Protein AF-A0A6F8PSM2-F1 (afdb_monomer_lite)

Structure (mmCIF, N/CA/C/O backbone):
data_AF-A0A6F8PSM2-F1
#
_entry.id   AF-A0A6F8PSM2-F1
#
loop_
_atom_site.group_PDB
_atom_site.id
_atom_site.type_symbol
_atom_site.label_atom_id
_atom_site.label_alt_id
_atom_site.label_comp_id
_atom_site.label_asym_id
_atom_site.label_entity_id
_atom_site.label_seq_id
_atom_site.pdbx_PDB_ins_code
_atom_site.Cartn_x
_atom_site.Cartn_y
_atom_site.Cartn_z
_atom_site.occupancy
_atom_site.B_iso_or_equiv
_atom_site.auth_seq_id
_atom_site.auth_comp_id
_atom_site.auth_asym_id
_atom_site.auth_atom_id
_atom_site.pdbx_PDB_model_num
ATOM 1 N N . MET A 1 1 ? 36.350 37.936 -3.889 1.00 37.31 1 MET A N 1
ATOM 2 C CA . MET A 1 1 ? 36.269 36.845 -4.880 1.00 37.31 1 MET A CA 1
ATOM 3 C C . MET A 1 1 ? 35.478 35.729 -4.229 1.00 37.31 1 MET A C 1
ATOM 5 O O . MET A 1 1 ? 35.917 35.193 -3.224 1.00 37.31 1 MET A O 1
ATOM 9 N N . SER A 1 2 ? 34.246 35.540 -4.687 1.00 33.97 2 SER A N 1
ATOM 10 C CA . SER A 1 2 ? 33.260 34.594 -4.163 1.00 33.97 2 SER A CA 1
ATOM 11 C C . SER A 1 2 ? 33.425 33.245 -4.853 1.00 33.97 2 SER A C 1
ATOM 13 O O . SER A 1 2 ? 33.160 33.147 -6.051 1.00 33.97 2 SER A O 1
ATOM 15 N N . GLU A 1 3 ? 33.845 32.220 -4.117 1.00 34.81 3 GLU A N 1
ATOM 16 C CA . GLU A 1 3 ? 33.857 30.852 -4.629 1.00 34.81 3 GLU A CA 1
ATOM 17 C C . GLU A 1 3 ? 32.481 30.211 -4.447 1.00 34.81 3 GLU A C 1
ATOM 19 O O . GLU A 1 3 ? 31.945 30.072 -3.349 1.00 34.81 3 GLU A O 1
ATOM 24 N N . SER A 1 4 ? 31.902 29.887 -5.595 1.00 37.59 4 SER A N 1
ATOM 25 C CA . SER A 1 4 ? 30.688 29.116 -5.793 1.00 37.59 4 SER A CA 1
ATOM 26 C C . SER A 1 4 ? 31.049 27.635 -5.773 1.00 37.59 4 SER A C 1
ATOM 28 O O . SER A 1 4 ? 32.008 27.240 -6.420 1.00 37.59 4 SER A O 1
ATOM 30 N N . ASN A 1 5 ? 30.274 26.819 -5.059 1.00 29.55 5 ASN A N 1
ATOM 31 C CA . ASN A 1 5 ? 30.265 25.364 -5.224 1.00 29.55 5 ASN A CA 1
ATOM 32 C C . ASN A 1 5 ? 28.838 24.837 -4.974 1.00 29.55 5 ASN A C 1
ATOM 34 O O . ASN A 1 5 ? 28.506 24.298 -3.923 1.00 29.55 5 ASN A O 1
ATOM 38 N N . LEU A 1 6 ? 27.976 25.066 -5.967 1.00 33.81 6 LEU A N 1
ATOM 39 C CA . LEU A 1 6 ? 26.963 24.106 -6.425 1.00 33.81 6 LEU A CA 1
ATOM 40 C C . LEU A 1 6 ? 27.756 23.172 -7.357 1.00 33.81 6 LEU A C 1
ATOM 42 O O . LEU A 1 6 ? 28.483 23.681 -8.197 1.00 33.81 6 LEU A O 1
ATOM 46 N N . VAL A 1 7 ? 27.786 21.850 -7.256 1.00 39.16 7 VAL A N 1
ATOM 47 C CA . VAL A 1 7 ? 26.708 20.861 -7.307 1.00 39.16 7 VAL A CA 1
ATOM 48 C C . VAL A 1 7 ? 27.380 19.515 -7.024 1.00 39.16 7 VAL A C 1
ATOM 50 O O . VAL A 1 7 ? 28.385 19.223 -7.652 1.00 39.16 7 VAL A O 1
ATOM 53 N N . ASP A 1 8 ? 26.836 18.693 -6.128 1.00 33.22 8 ASP A N 1
ATOM 54 C CA . ASP A 1 8 ? 26.916 17.225 -6.246 1.00 33.22 8 ASP A CA 1
ATOM 55 C C . ASP A 1 8 ? 26.038 16.576 -5.170 1.00 33.22 8 ASP A C 1
ATOM 57 O O 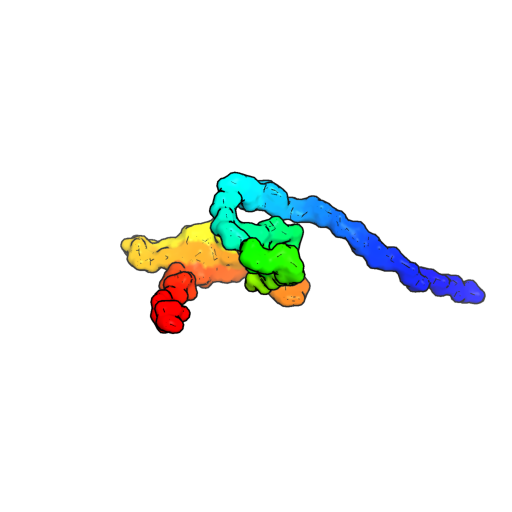. ASP A 1 8 ? 26.476 15.970 -4.189 1.00 33.22 8 ASP A O 1
ATOM 61 N N . GLY A 1 9 ? 24.727 16.734 -5.348 1.00 33.25 9 GLY A N 1
ATOM 62 C CA . GLY A 1 9 ? 23.718 16.023 -4.573 1.00 33.25 9 GLY A CA 1
ATOM 63 C C . GLY A 1 9 ? 23.625 14.564 -5.011 1.00 33.25 9 GLY A C 1
ATOM 64 O O . GLY A 1 9 ? 22.600 14.149 -5.544 1.00 33.25 9 GLY A O 1
ATOM 65 N N . LYS A 1 10 ? 24.671 13.761 -4.777 1.00 30.47 10 LYS A N 1
ATOM 66 C CA . LYS A 1 10 ? 24.525 12.299 -4.754 1.00 30.47 10 LYS A CA 1
ATOM 67 C C . LYS A 1 10 ? 23.681 11.953 -3.534 1.00 30.47 10 LYS A C 1
ATOM 69 O O . LYS A 1 10 ? 24.207 11.755 -2.438 1.00 30.47 10 LYS A O 1
ATOM 74 N N . ALA A 1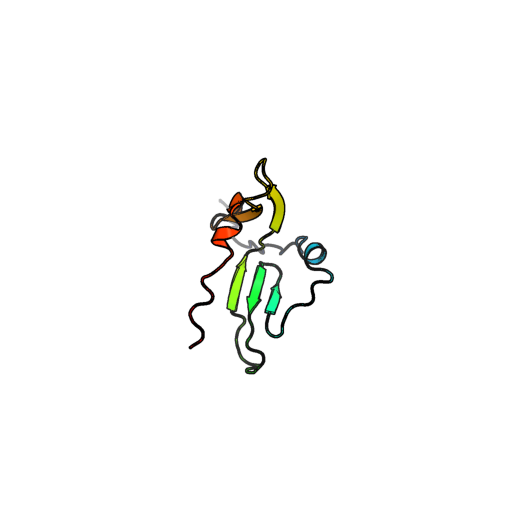 11 ? 22.362 11.926 -3.720 1.00 34.19 11 ALA A N 1
ATOM 75 C CA . ALA A 1 11 ? 21.433 11.376 -2.750 1.00 34.19 11 ALA A CA 1
ATOM 76 C C . ALA A 1 11 ? 21.845 9.923 -2.501 1.00 34.19 11 ALA A C 1
ATOM 78 O O . ALA A 1 11 ? 21.611 9.029 -3.312 1.00 34.19 11 ALA A O 1
ATOM 79 N N . LYS A 1 12 ? 22.552 9.708 -1.391 1.00 27.73 12 LYS A N 1
ATOM 80 C CA . LYS A 1 12 ? 22.864 8.382 -0.881 1.00 27.73 12 LYS A CA 1
ATOM 81 C C . LYS A 1 12 ? 21.522 7.727 -0.583 1.00 27.73 12 LYS A C 1
ATOM 83 O O . LYS A 1 12 ? 20.859 8.110 0.380 1.00 27.73 12 LYS A O 1
ATOM 88 N N . PHE A 1 13 ? 21.108 6.795 -1.438 1.00 37.31 13 PHE A N 1
ATOM 89 C CA . PHE A 1 13 ? 19.936 5.961 -1.217 1.00 37.31 13 PHE A CA 1
ATOM 90 C C . PHE A 1 13 ? 20.183 5.157 0.057 1.00 37.31 13 PHE A C 1
ATOM 92 O O . PHE A 1 13 ? 20.880 4.143 0.056 1.00 37.31 13 PHE A O 1
ATOM 99 N N . GLN A 1 14 ? 19.684 5.667 1.181 1.00 38.53 14 GLN A N 1
ATOM 100 C CA . GLN A 1 14 ? 19.630 4.895 2.407 1.00 38.53 14 GLN A CA 1
ATOM 101 C C . GLN A 1 14 ? 18.690 3.725 2.132 1.00 38.53 14 GLN A C 1
ATOM 103 O O . GLN A 1 14 ? 17.552 3.927 1.712 1.00 38.53 14 GLN A O 1
ATOM 108 N N . LYS A 1 15 ? 19.205 2.509 2.323 1.00 34.94 15 LYS A N 1
ATOM 109 C CA . LYS A 1 15 ? 18.483 1.240 2.238 1.00 34.94 15 LYS A CA 1
ATOM 110 C C . LYS A 1 15 ? 17.365 1.256 3.290 1.00 34.94 15 LYS A C 1
ATOM 112 O O . LYS A 1 15 ? 17.565 0.871 4.438 1.00 34.94 15 LYS A O 1
ATOM 117 N N . ALA A 1 16 ? 16.233 1.854 2.936 1.00 39.47 16 ALA A N 1
ATOM 118 C CA . ALA A 1 16 ? 15.171 2.190 3.867 1.00 39.47 16 ALA A CA 1
ATOM 119 C C . ALA A 1 16 ? 14.276 0.972 4.072 1.00 39.47 16 ALA A C 1
ATOM 121 O O . ALA A 1 16 ? 13.567 0.618 3.141 1.00 39.47 16 ALA A O 1
ATOM 122 N N . GLN A 1 17 ? 14.349 0.370 5.268 1.00 45.62 17 GLN A N 1
ATOM 123 C CA . GLN A 1 17 ? 13.274 -0.217 6.103 1.00 45.62 17 GLN A CA 1
ATOM 124 C C . GLN A 1 17 ? 12.158 -1.109 5.502 1.00 45.62 17 GLN A C 1
ATOM 126 O O . GLN A 1 17 ? 11.398 -1.690 6.272 1.00 45.62 17 GLN A O 1
ATOM 131 N N . SER A 1 18 ? 12.050 -1.257 4.186 1.00 49.09 18 SER A N 1
ATOM 132 C CA . SER A 1 18 ? 11.007 -1.977 3.448 1.00 49.09 18 SER A CA 1
ATOM 133 C C . SER A 1 18 ? 11.235 -3.489 3.452 1.00 49.09 18 SER A C 1
ATOM 135 O O . SER A 1 18 ? 10.266 -4.242 3.528 1.00 49.09 18 SER A O 1
ATOM 137 N N . ASP A 1 19 ? 12.499 -3.931 3.499 1.00 50.09 19 ASP A N 1
ATOM 138 C CA . ASP A 1 19 ? 12.895 -5.352 3.504 1.00 50.09 19 ASP A CA 1
ATOM 139 C C . ASP A 1 19 ? 12.236 -6.178 4.628 1.00 50.09 19 ASP A C 1
ATOM 141 O O . ASP A 1 19 ? 12.078 -7.391 4.501 1.00 50.09 19 ASP A O 1
ATOM 145 N N . THR A 1 20 ? 11.841 -5.555 5.744 1.00 52.41 20 THR A N 1
ATOM 146 C CA . THR A 1 20 ? 11.281 -6.286 6.891 1.00 52.41 20 THR A CA 1
ATOM 147 C C . THR A 1 20 ? 9.772 -6.518 6.778 1.00 52.41 20 THR A C 1
ATOM 149 O O . THR A 1 20 ? 9.279 -7.496 7.332 1.00 52.41 20 THR A O 1
ATOM 152 N N . PHE A 1 21 ? 9.028 -5.655 6.075 1.00 57.53 21 PHE A N 1
ATOM 153 C CA . PHE A 1 21 ? 7.556 -5.702 6.061 1.00 57.53 21 PHE A CA 1
ATOM 154 C C . PHE A 1 21 ? 6.985 -6.716 5.067 1.00 57.53 21 PHE A C 1
ATOM 156 O O . PHE A 1 21 ? 5.937 -7.296 5.330 1.00 57.53 21 PHE A O 1
ATOM 163 N N . TYR A 1 22 ? 7.692 -6.970 3.967 1.00 64.75 22 TYR A N 1
ATOM 164 C CA . TYR A 1 22 ? 7.275 -7.921 2.930 1.00 64.75 22 TYR A CA 1
ATOM 165 C C . TYR A 1 22 ? 7.923 -9.304 3.089 1.00 64.75 22 TYR A C 1
ATOM 167 O O . TYR A 1 22 ? 7.747 -10.196 2.257 1.00 64.75 22 TYR A O 1
ATOM 175 N N . LYS A 1 23 ? 8.686 -9.506 4.170 1.00 59.88 23 LYS A N 1
ATOM 176 C CA . LYS A 1 23 ? 9.397 -10.754 4.435 1.00 59.88 23 LYS A CA 1
ATOM 177 C C . LYS A 1 23 ? 8.398 -11.887 4.687 1.00 59.88 23 LYS A C 1
ATOM 179 O O . LYS A 1 23 ? 7.679 -11.872 5.680 1.00 59.88 23 LYS A O 1
ATOM 184 N N . GLY A 1 24 ? 8.397 -12.886 3.805 1.00 65.00 24 GLY A N 1
ATOM 185 C CA . GLY A 1 24 ? 7.506 -14.050 3.889 1.00 65.00 24 GLY A CA 1
ATOM 186 C C . GLY A 1 24 ? 6.194 -13.916 3.111 1.00 65.00 24 GLY A C 1
ATOM 187 O O . GLY A 1 24 ? 5.350 -14.802 3.213 1.00 65.00 24 GLY A O 1
ATOM 188 N N . VAL A 1 25 ? 6.015 -12.847 2.327 1.00 71.38 25 VAL A N 1
ATOM 189 C CA . 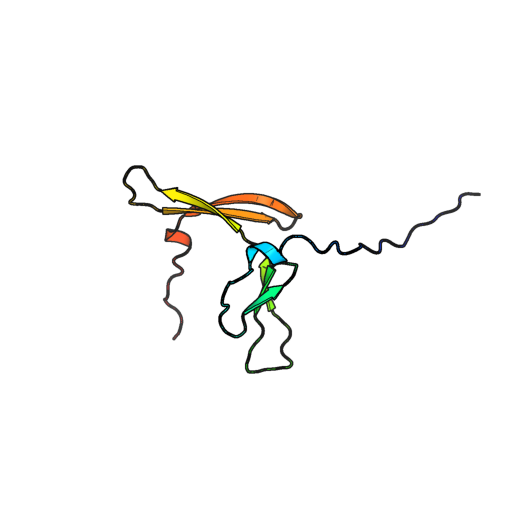VAL A 1 25 ? 4.890 -12.742 1.390 1.00 71.38 25 VAL A CA 1
ATOM 190 C C . VAL A 1 25 ? 5.188 -13.600 0.159 1.00 71.38 25 VAL A C 1
ATOM 192 O O . VAL A 1 25 ? 6.169 -13.360 -0.543 1.00 71.38 25 VAL A O 1
ATOM 195 N N . ASN A 1 26 ? 4.333 -14.588 -0.114 1.00 79.69 26 ASN A N 1
ATOM 196 C CA . ASN A 1 26 ? 4.325 -15.277 -1.403 1.00 79.69 26 ASN A CA 1
ATOM 197 C C . ASN A 1 26 ? 3.587 -14.393 -2.408 1.00 79.69 26 ASN A C 1
ATOM 199 O O . ASN A 1 26 ? 2.364 -14.263 -2.343 1.00 79.69 26 ASN A O 1
ATOM 203 N N . LEU A 1 27 ? 4.339 -13.755 -3.300 1.00 82.88 27 LEU A N 1
ATOM 204 C CA . LEU A 1 27 ? 3.776 -12.961 -4.385 1.00 82.88 27 LEU A CA 1
ATOM 205 C C . LEU A 1 27 ? 3.365 -13.882 -5.533 1.00 82.88 27 LEU A C 1
ATOM 207 O O . LEU A 1 27 ? 4.033 -14.875 -5.820 1.00 82.88 27 LEU A O 1
ATOM 211 N N . VAL A 1 28 ? 2.252 -13.540 -6.180 1.00 88.12 28 VAL A N 1
ATOM 212 C CA . VAL A 1 28 ? 1.856 -14.169 -7.443 1.00 88.12 28 VAL A CA 1
ATOM 213 C C . VAL A 1 28 ? 2.890 -13.810 -8.511 1.00 88.12 28 VAL A C 1
ATOM 215 O O . VAL A 1 28 ? 3.522 -12.755 -8.444 1.00 88.12 28 VAL A O 1
ATOM 218 N N . GLU A 1 29 ? 3.063 -14.692 -9.491 1.00 89.44 29 GLU A N 1
ATOM 219 C CA . GLU A 1 29 ? 4.008 -14.500 -10.585 1.00 89.44 29 GLU A CA 1
ATOM 220 C C . GLU A 1 29 ? 3.840 -13.131 -11.268 1.00 89.44 29 GLU A C 1
ATOM 222 O O . GLU A 1 29 ? 2.728 -12.648 -11.494 1.00 89.44 29 GLU A O 1
ATOM 227 N N . GLY A 1 30 ? 4.972 -12.491 -11.561 1.00 90.06 30 GLY A N 1
ATOM 228 C CA . GLY A 1 30 ? 5.036 -11.161 -12.161 1.00 90.06 30 GLY A CA 1
ATOM 229 C C . GLY A 1 30 ? 4.923 -10.000 -11.175 1.00 90.06 30 GLY A C 1
ATOM 230 O O . GLY A 1 30 ? 5.284 -8.886 -11.533 1.00 90.06 30 GLY A O 1
ATOM 231 N N . PHE A 1 31 ? 4.491 -10.212 -9.929 1.00 90.62 31 PHE A N 1
ATOM 232 C CA . PHE A 1 31 ? 4.506 -9.157 -8.913 1.00 90.62 31 PHE A CA 1
ATOM 233 C C . PHE A 1 31 ? 5.816 -9.146 -8.128 1.00 90.62 31 PHE A C 1
ATOM 235 O O . PHE A 1 31 ? 6.237 -10.155 -7.566 1.00 90.62 31 PHE A O 1
ATOM 242 N N . GLU A 1 32 ? 6.428 -7.970 -8.028 1.00 89.12 32 GLU A N 1
ATOM 243 C CA . GLU A 1 32 ? 7.705 -7.764 -7.351 1.00 89.12 32 GLU A CA 1
ATOM 244 C C . GLU A 1 32 ? 7.616 -6.579 -6.387 1.00 89.12 32 GLU A C 1
ATOM 246 O O . GLU A 1 32 ? 7.092 -5.514 -6.719 1.00 89.12 32 GLU A O 1
ATOM 251 N N . ILE A 1 33 ? 8.162 -6.740 -5.181 1.00 86.06 33 ILE A N 1
ATOM 252 C CA . ILE A 1 33 ? 8.318 -5.636 -4.232 1.00 86.06 33 ILE A CA 1
ATOM 253 C C . ILE A 1 33 ? 9.703 -5.025 -4.419 1.00 86.06 33 ILE A C 1
ATOM 255 O O . ILE A 1 33 ? 10.724 -5.671 -4.184 1.00 86.06 33 ILE A O 1
ATOM 259 N N . GLY A 1 34 ? 9.731 -3.758 -4.818 1.00 83.31 34 GLY A N 1
ATOM 260 C CA . GLY A 1 34 ? 10.938 -2.946 -4.892 1.00 83.31 34 GLY A CA 1
ATOM 261 C C . GLY A 1 34 ? 11.034 -1.947 -3.740 1.00 83.31 34 GLY A C 1
ATOM 262 O O . GLY A 1 34 ? 10.106 -1.753 -2.958 1.00 83.31 34 GLY A O 1
ATOM 263 N N . VAL A 1 35 ? 12.152 -1.221 -3.685 1.00 78.62 35 VAL A N 1
ATOM 264 C CA . VAL A 1 35 ? 12.438 -0.221 -2.631 1.00 78.62 35 VAL A CA 1
ATOM 265 C C . VAL A 1 35 ? 11.369 0.882 -2.541 1.00 78.62 35 VAL A C 1
ATOM 267 O O . VAL A 1 35 ? 11.163 1.459 -1.477 1.00 78.62 35 VAL A O 1
ATOM 270 N N . ASN A 1 36 ? 10.688 1.178 -3.652 1.00 79.69 36 ASN A N 1
ATOM 271 C CA . ASN A 1 36 ? 9.711 2.264 -3.751 1.00 79.69 36 ASN A CA 1
ATOM 272 C C . ASN A 1 36 ? 8.250 1.789 -3.849 1.00 79.69 36 ASN A C 1
ATOM 274 O O . ASN A 1 36 ? 7.371 2.635 -4.020 1.00 79.69 36 ASN A O 1
ATOM 278 N N . GLY A 1 37 ? 7.978 0.484 -3.740 1.00 86.12 37 GLY A N 1
ATOM 279 C CA . GLY A 1 37 ? 6.614 -0.050 -3.783 1.00 86.12 37 GLY A CA 1
ATOM 280 C C . GLY A 1 37 ? 6.466 -1.349 -4.572 1.00 86.12 37 GLY A C 1
ATOM 281 O O . GLY A 1 37 ? 7.431 -2.088 -4.762 1.00 86.12 37 GLY A O 1
ATOM 282 N N . LEU A 1 38 ? 5.239 -1.615 -5.013 1.00 88.31 38 LEU A N 1
ATOM 283 C CA . LEU A 1 38 ? 4.859 -2.803 -5.771 1.00 88.31 38 LEU A CA 1
ATOM 284 C C . LEU A 1 38 ? 4.975 -2.543 -7.273 1.00 88.31 38 LEU A C 1
ATOM 286 O O . LEU A 1 38 ? 4.465 -1.544 -7.791 1.00 88.31 38 LEU A O 1
ATOM 290 N N . PHE A 1 39 ? 5.598 -3.482 -7.969 1.00 90.31 39 PHE A N 1
ATOM 291 C CA . PHE A 1 39 ? 5.786 -3.477 -9.409 1.00 90.31 39 PHE A CA 1
ATOM 292 C C . PHE A 1 39 ? 5.185 -4.738 -10.020 1.00 90.31 39 PHE A C 1
ATOM 294 O O . PHE A 1 39 ? 5.085 -5.775 -9.364 1.00 90.31 39 PHE A O 1
ATOM 301 N N . TYR A 1 40 ? 4.806 -4.636 -11.288 1.00 91.69 40 TYR A N 1
ATOM 302 C CA . TYR A 1 40 ? 4.435 -5.770 -12.118 1.00 91.69 40 TYR A CA 1
ATOM 303 C C . TYR A 1 40 ? 5.399 -5.884 -13.298 1.00 91.69 40 TYR A C 1
ATOM 305 O O . TYR A 1 40 ? 5.604 -4.916 -14.032 1.00 91.69 40 TYR A O 1
ATOM 313 N N . LYS A 1 41 ? 5.975 -7.063 -13.495 1.00 92.31 41 LYS A N 1
ATOM 314 C CA . LYS A 1 41 ? 6.775 -7.437 -14.656 1.00 92.31 41 LYS A CA 1
ATOM 315 C C . LYS A 1 41 ? 6.092 -8.618 -15.338 1.00 92.31 41 LYS A C 1
ATOM 317 O O . LYS A 1 41 ? 5.815 -9.618 -14.687 1.00 92.31 41 LYS A O 1
ATOM 322 N N . ASP A 1 42 ? 5.828 -8.501 -16.637 1.00 91.75 42 ASP A N 1
ATOM 323 C CA . ASP A 1 42 ? 5.200 -9.576 -17.411 1.00 91.75 42 ASP A CA 1
ATOM 324 C C . ASP A 1 42 ? 6.085 -10.840 -17.389 1.00 91.75 42 ASP A C 1
ATOM 326 O O . ASP A 1 42 ? 7.207 -10.797 -17.906 1.00 91.75 42 ASP A O 1
ATOM 330 N N . PRO A 1 43 ? 5.606 -11.963 -16.819 1.00 89.88 43 PRO A N 1
ATOM 331 C CA . PRO A 1 43 ? 6.375 -13.205 -16.762 1.00 89.88 43 PRO A CA 1
ATOM 332 C C . PRO A 1 43 ? 6.686 -13.794 -18.141 1.00 89.88 43 PRO A C 1
ATOM 334 O O . PRO A 1 43 ? 7.684 -14.491 -18.305 1.00 89.88 43 PRO A O 1
ATOM 337 N N . ASN A 1 44 ? 5.860 -13.502 -19.150 1.00 92.19 44 ASN A N 1
ATOM 338 C CA . ASN A 1 44 ? 5.997 -14.055 -20.499 1.00 92.19 44 ASN A CA 1
ATOM 339 C C . ASN A 1 44 ? 6.932 -13.230 -21.392 1.00 92.19 44 ASN A C 1
ATOM 341 O O . ASN A 1 44 ? 7.203 -13.614 -22.530 1.00 92.19 44 ASN A O 1
ATOM 345 N N . ASN A 1 45 ? 7.414 -12.085 -20.905 1.00 91.12 45 ASN A N 1
ATOM 346 C CA . ASN A 1 45 ? 8.286 -11.193 -21.651 1.00 91.12 45 ASN A CA 1
ATOM 347 C C . ASN A 1 45 ? 9.470 -10.756 -20.783 1.00 91.12 45 ASN A C 1
ATOM 349 O O . ASN A 1 45 ? 9.405 -9.777 -20.043 1.00 91.12 45 ASN A O 1
ATOM 353 N N . GLU A 1 46 ? 10.599 -11.449 -20.931 1.00 83.88 46 GLU A N 1
ATOM 354 C CA . GLU A 1 46 ? 11.813 -11.189 -20.146 1.00 83.88 46 GLU A CA 1
ATOM 355 C C . GLU A 1 46 ? 12.342 -9.751 -20.284 1.00 83.88 46 GLU A C 1
ATOM 357 O O . GLU A 1 46 ? 12.918 -9.209 -19.332 1.00 83.88 46 GLU A O 1
ATOM 362 N N . ASN A 1 47 ? 12.100 -9.127 -21.443 1.00 90.06 47 ASN A N 1
ATOM 363 C CA . ASN A 1 47 ? 12.514 -7.763 -21.772 1.00 90.06 47 ASN A CA 1
ATOM 364 C C . ASN A 1 47 ? 11.495 -6.697 -21.338 1.00 90.06 47 ASN A C 1
ATOM 366 O O . ASN A 1 47 ? 11.735 -5.506 -21.552 1.00 90.06 47 ASN A O 1
ATOM 370 N N . ALA A 1 48 ? 10.359 -7.088 -20.750 1.00 89.50 48 ALA A N 1
ATOM 371 C CA . ALA A 1 48 ? 9.383 -6.137 -20.244 1.00 89.50 48 ALA A CA 1
ATOM 372 C C . ALA A 1 48 ? 9.991 -5.303 -19.108 1.00 89.50 48 ALA A C 1
ATOM 374 O O . ALA A 1 48 ? 10.548 -5.828 -18.139 1.00 89.50 48 ALA A O 1
ATOM 375 N N . ALA A 1 49 ? 9.859 -3.982 -19.225 1.00 89.69 49 ALA A N 1
ATOM 376 C CA . ALA A 1 49 ? 10.195 -3.078 -18.140 1.00 89.69 49 ALA A CA 1
ATOM 377 C C . ALA A 1 49 ? 9.158 -3.224 -17.007 1.00 89.69 49 ALA A C 1
ATOM 379 O O . ALA A 1 49 ? 7.960 -3.263 -17.300 1.00 89.69 49 ALA A O 1
ATOM 380 N N . PRO A 1 50 ? 9.578 -3.268 -15.729 1.00 90.31 50 PRO A N 1
ATOM 381 C CA . PRO A 1 50 ? 8.647 -3.292 -14.607 1.00 90.31 50 PRO A CA 1
ATOM 382 C C . PRO A 1 50 ? 7.731 -2.063 -14.597 1.00 90.31 50 PRO A C 1
ATOM 384 O O . PRO A 1 50 ? 8.191 -0.921 -14.686 1.00 90.31 50 PRO A O 1
ATOM 387 N N . VAL A 1 51 ? 6.432 -2.295 -14.444 1.00 91.88 51 VAL A N 1
ATOM 388 C CA . VAL A 1 51 ? 5.400 -1.262 -14.336 1.00 91.88 51 VAL A CA 1
ATOM 389 C C . VAL A 1 51 ? 5.137 -0.974 -12.855 1.00 91.88 51 VAL A C 1
ATOM 391 O O . VAL A 1 51 ? 4.795 -1.899 -12.117 1.00 91.88 51 VAL A O 1
ATOM 394 N N . PRO A 1 52 ? 5.273 0.279 -12.380 1.00 89.25 52 PRO A N 1
ATOM 3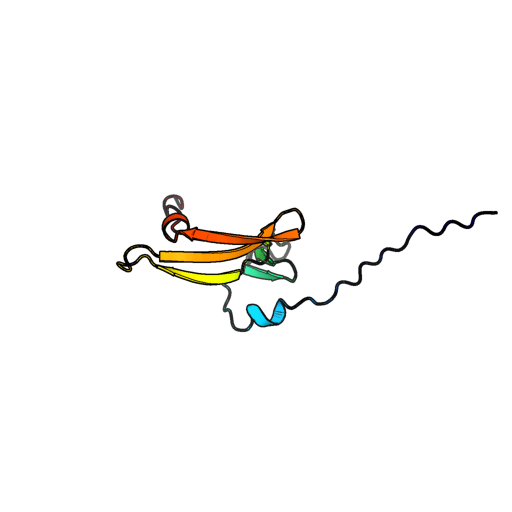95 C CA . PRO A 1 52 ? 4.920 0.626 -11.006 1.00 89.25 52 PRO A CA 1
ATOM 396 C C . PRO A 1 52 ? 3.401 0.543 -10.812 1.00 89.25 52 PRO A C 1
ATOM 398 O O . PRO A 1 52 ? 2.651 1.229 -11.506 1.00 89.25 52 PRO A O 1
ATOM 401 N N . ILE A 1 53 ? 2.951 -0.266 -9.852 1.00 88.56 53 ILE A N 1
ATOM 402 C CA . ILE A 1 53 ? 1.529 -0.427 -9.514 1.00 88.56 53 ILE A CA 1
ATOM 403 C C . ILE A 1 53 ? 1.135 0.567 -8.425 1.00 88.56 53 ILE A C 1
ATOM 405 O O . ILE A 1 53 ? 0.227 1.378 -8.604 1.00 88.56 53 ILE A O 1
ATOM 409 N N . CYS A 1 54 ? 1.840 0.535 -7.295 1.00 85.12 54 CYS A N 1
ATOM 410 C CA . CYS A 1 54 ? 1.609 1.461 -6.195 1.00 85.12 54 CYS A CA 1
ATOM 411 C C . CYS A 1 54 ? 2.882 1.705 -5.384 1.00 85.12 54 CYS A C 1
ATOM 413 O O . CYS A 1 54 ? 3.785 0.871 -5.329 1.00 85.12 54 CYS A O 1
ATOM 415 N N . SER A 1 55 ? 2.944 2.872 -4.741 1.00 84.00 55 SER A N 1
ATOM 416 C CA . SER A 1 55 ? 3.919 3.126 -3.682 1.00 84.00 55 SER A CA 1
ATOM 417 C C . SER A 1 55 ? 3.639 2.240 -2.470 1.00 84.00 55 SER A C 1
ATOM 419 O O . SER A 1 55 ? 2.532 1.728 -2.326 1.00 84.00 55 SER A O 1
ATOM 421 N N . ASP A 1 56 ? 4.608 2.147 -1.561 1.00 83.75 56 ASP A N 1
ATOM 422 C CA . ASP A 1 56 ? 4.456 1.446 -0.283 1.00 83.75 56 ASP A CA 1
ATOM 423 C C . ASP A 1 56 ? 3.132 1.810 0.423 1.00 83.75 56 ASP A C 1
ATOM 425 O O . ASP A 1 56 ? 2.861 2.984 0.712 1.00 83.75 56 ASP A O 1
ATOM 429 N N . LEU A 1 57 ? 2.298 0.790 0.640 1.00 83.25 57 LEU A N 1
ATOM 430 C CA . LEU A 1 57 ? 0.963 0.897 1.213 1.00 83.25 57 LEU A CA 1
ATOM 431 C C . LEU A 1 57 ? 0.868 -0.048 2.404 1.00 83.25 57 LEU A C 1
ATOM 433 O O . LEU A 1 57 ? 0.918 -1.267 2.253 1.00 83.25 57 LEU A O 1
ATOM 437 N N . LYS A 1 58 ? 0.685 0.517 3.595 1.00 84.12 58 LYS A N 1
ATOM 438 C CA . LYS A 1 58 ? 0.627 -0.252 4.834 1.00 84.12 58 LYS A CA 1
ATOM 439 C C . LYS A 1 58 ? -0.776 -0.247 5.415 1.00 84.12 58 LYS A C 1
ATOM 441 O O . LYS A 1 58 ? -1.347 0.813 5.640 1.00 84.12 58 LYS A O 1
ATOM 446 N N . VAL A 1 59 ? -1.291 -1.422 5.758 1.00 86.06 59 VAL A N 1
ATOM 447 C CA . VAL A 1 59 ? -2.466 -1.547 6.628 1.00 86.06 59 VAL A CA 1
ATOM 448 C C . VAL A 1 59 ? -1.979 -1.498 8.076 1.00 86.06 59 VAL A C 1
ATOM 450 O O . VAL A 1 59 ? -1.269 -2.400 8.518 1.00 86.06 59 VAL A O 1
ATOM 453 N N . SER A 1 60 ? -2.296 -0.432 8.813 1.00 86.69 60 SER A N 1
ATOM 454 C CA . SER A 1 60 ? -1.845 -0.264 10.204 1.00 86.69 60 SER A CA 1
ATOM 455 C C . SER A 1 60 ? -2.881 -0.665 11.247 1.00 86.69 60 SER A C 1
ATOM 457 O O . SER A 1 60 ? -2.513 -0.962 12.382 1.00 86.69 60 SER A O 1
ATOM 459 N N . ALA A 1 61 ? -4.159 -0.707 10.874 1.00 87.06 61 ALA A N 1
ATOM 460 C CA . ALA A 1 61 ? -5.236 -1.195 11.722 1.00 87.06 61 ALA A CA 1
ATOM 461 C C . ALA A 1 61 ? -6.424 -1.671 10.881 1.00 87.06 61 ALA A C 1
ATOM 463 O O . ALA A 1 61 ? -6.562 -1.314 9.709 1.00 87.06 61 ALA A O 1
ATOM 464 N N . ILE A 1 62 ? -7.296 -2.444 11.517 1.00 86.69 62 ILE A N 1
ATOM 465 C CA . ILE A 1 62 ? -8.603 -2.833 10.997 1.00 86.69 62 ILE A CA 1
ATOM 466 C C . ILE A 1 62 ? -9.651 -2.155 11.882 1.00 86.69 62 ILE A C 1
ATOM 468 O O . ILE A 1 62 ? -9.530 -2.167 13.107 1.00 86.69 62 ILE A O 1
ATOM 472 N N . THR A 1 63 ? -10.651 -1.536 11.268 1.00 85.06 63 THR A N 1
ATOM 473 C CA . THR A 1 63 ? -11.783 -0.903 11.951 1.00 85.06 63 THR A CA 1
ATOM 474 C C . THR A 1 63 ? -13.040 -1.727 11.718 1.00 85.06 63 THR A C 1
ATOM 476 O O . THR A 1 63 ? -13.239 -2.212 10.608 1.00 85.06 63 THR A O 1
ATOM 479 N N . CYS A 1 64 ? -13.902 -1.837 12.724 1.00 85.94 64 CYS A N 1
ATOM 480 C CA . CYS A 1 64 ? -15.266 -2.328 12.561 1.00 85.94 64 CYS A CA 1
ATOM 481 C C . CYS A 1 64 ? -16.253 -1.359 13.222 1.00 85.94 64 CYS A C 1
ATOM 483 O O . CYS A 1 64 ? -15.866 -0.597 14.114 1.00 85.94 64 CYS A O 1
ATOM 485 N N . ASP A 1 65 ? -17.499 -1.346 12.755 1.00 82.50 65 ASP A N 1
ATOM 486 C CA . ASP A 1 65 ? -18.583 -0.667 13.463 1.00 82.50 65 ASP A CA 1
ATOM 487 C C . ASP A 1 65 ? -19.016 -1.449 14.717 1.00 82.50 65 ASP A C 1
ATOM 489 O O . ASP A 1 65 ? -18.549 -2.555 14.992 1.00 82.50 65 ASP A O 1
ATOM 493 N N . THR A 1 66 ? -19.902 -0.858 15.519 1.00 81.38 66 THR A N 1
ATOM 494 C CA . THR A 1 66 ? -20.342 -1.436 16.800 1.00 81.38 66 THR A CA 1
ATOM 495 C C . THR A 1 66 ? -21.090 -2.759 16.657 1.00 81.38 66 THR A C 1
ATOM 497 O O . THR A 1 66 ? -21.169 -3.514 17.622 1.00 81.38 66 THR A O 1
ATOM 500 N N . GLU A 1 67 ? -21.640 -3.036 15.476 1.00 83.62 67 GLU A N 1
ATOM 501 C CA . GLU A 1 67 ? -22.394 -4.254 15.172 1.00 83.62 67 GLU A CA 1
ATOM 502 C C . GLU A 1 67 ? -21.544 -5.300 14.425 1.00 83.62 67 GLU A C 1
ATOM 504 O O . GLU A 1 67 ? -22.038 -6.383 14.124 1.00 83.62 67 GLU A O 1
ATOM 509 N N . ALA A 1 68 ? -20.266 -4.996 14.152 1.00 78.44 68 ALA A N 1
ATOM 510 C CA . ALA A 1 68 ? -19.344 -5.779 13.322 1.00 78.44 68 ALA A CA 1
ATOM 511 C C . ALA A 1 68 ? -19.849 -6.065 11.890 1.00 78.44 68 ALA A C 1
ATOM 513 O O . ALA A 1 68 ? -19.366 -6.989 11.228 1.00 78.44 68 ALA A O 1
ATOM 514 N N . ASN A 1 69 ? -20.785 -5.248 11.403 1.00 78.44 69 ASN A N 1
ATOM 515 C CA . ASN A 1 69 ? -21.388 -5.344 10.078 1.00 78.44 69 ASN A CA 1
ATOM 516 C C . ASN A 1 69 ? -20.512 -4.678 9.012 1.00 78.44 69 ASN A C 1
ATOM 518 O O . ASN A 1 69 ? -20.430 -5.167 7.888 1.00 78.44 69 ASN A O 1
ATOM 522 N N . ASN A 1 70 ? -19.808 -3.602 9.374 1.00 77.88 70 ASN A N 1
ATOM 523 C CA . ASN A 1 70 ? -18.959 -2.852 8.453 1.00 77.88 70 ASN A CA 1
ATOM 524 C C . ASN A 1 70 ? -17.499 -2.908 8.877 1.00 77.88 70 ASN A C 1
ATOM 526 O O . ASN A 1 70 ? -17.152 -2.500 9.983 1.00 77.88 70 ASN A O 1
ATOM 530 N N . TRP A 1 71 ? -16.636 -3.354 7.964 1.00 84.62 71 TRP A N 1
ATOM 531 C CA . TRP A 1 71 ? -15.192 -3.429 8.167 1.00 84.62 71 TRP A CA 1
ATOM 532 C C . TRP A 1 71 ? -14.465 -2.380 7.323 1.00 84.62 71 TRP A C 1
ATOM 534 O O . TRP A 1 71 ? -14.895 -2.008 6.231 1.00 84.62 71 TRP A O 1
ATOM 544 N N . GLY A 1 72 ? -13.334 -1.900 7.823 1.00 87.19 72 GLY A N 1
ATOM 545 C CA . GLY A 1 72 ? -12.459 -0.967 7.127 1.00 87.19 72 GLY A CA 1
ATOM 546 C C . GLY A 1 72 ? -10.998 -1.204 7.476 1.00 87.19 72 GLY A C 1
ATOM 547 O O . GLY A 1 72 ? -10.668 -1.851 8.470 1.00 87.19 72 GLY A O 1
ATOM 548 N N . TYR A 1 73 ? -10.114 -0.666 6.649 1.00 89.12 73 TYR A N 1
ATOM 549 C CA . TYR A 1 73 ? -8.672 -0.766 6.809 1.00 89.12 73 TYR A CA 1
ATOM 550 C C . TYR A 1 73 ? -8.082 0.626 6.956 1.00 89.12 73 TYR A C 1
ATOM 552 O O . TYR A 1 73 ? -8.340 1.519 6.152 1.00 89.12 73 TYR A O 1
ATOM 560 N N . VAL A 1 74 ? -7.257 0.825 7.976 1.00 89.19 74 VAL A N 1
ATOM 561 C CA . VAL A 1 74 ? -6.486 2.057 8.120 1.00 89.19 74 VAL A CA 1
ATOM 562 C C . VAL A 1 74 ? -5.230 1.928 7.275 1.00 89.19 74 VAL A C 1
ATOM 564 O O . VAL A 1 74 ? -4.318 1.174 7.612 1.00 89.19 74 VAL A O 1
ATOM 567 N N . LEU A 1 75 ? -5.199 2.668 6.175 1.00 89.12 75 LEU A N 1
ATOM 568 C CA . LEU A 1 75 ? -4.083 2.732 5.249 1.00 89.12 75 LEU A CA 1
ATOM 569 C C . LEU A 1 75 ? -3.127 3.856 5.636 1.00 89.12 75 LEU A C 1
ATOM 571 O O . LEU A 1 75 ? -3.540 4.996 5.850 1.00 89.12 75 LEU A O 1
ATOM 575 N N . GLU A 1 76 ? -1.841 3.536 5.676 1.00 89.44 76 GLU A N 1
ATOM 576 C CA . GLU A 1 76 ? -0.730 4.468 5.813 1.00 89.44 76 GLU A CA 1
ATOM 577 C C . GLU A 1 76 ? 0.105 4.438 4.531 1.00 89.44 76 GLU A C 1
ATOM 579 O O . GLU A 1 76 ? 0.626 3.395 4.139 1.00 89.44 76 GLU A O 1
ATOM 584 N N . PHE A 1 77 ? 0.217 5.585 3.863 1.00 87.12 77 PHE A N 1
ATOM 585 C CA . PHE A 1 77 ? 0.965 5.732 2.611 1.00 87.12 77 PHE A CA 1
ATOM 586 C C . PHE A 1 77 ? 1.529 7.146 2.476 1.00 87.12 77 PHE A C 1
ATOM 588 O O . PHE A 1 77 ? 1.115 8.065 3.185 1.00 87.12 77 PHE A O 1
ATOM 595 N N . LYS A 1 78 ? 2.484 7.344 1.566 1.00 87.44 78 LYS A N 1
ATOM 596 C CA . LYS A 1 78 ? 3.009 8.678 1.243 1.00 87.44 78 LYS A CA 1
ATOM 597 C C . LYS A 1 78 ? 2.238 9.277 0.073 1.00 87.44 78 LYS A C 1
ATOM 599 O O . LYS A 1 78 ? 2.044 8.617 -0.942 1.00 87.44 78 LYS A O 1
ATOM 604 N N . ASP A 1 79 ? 1.815 10.532 0.200 1.00 85.25 79 ASP A N 1
ATOM 605 C CA . ASP A 1 79 ? 1.241 11.264 -0.931 1.00 85.25 79 ASP A CA 1
ATOM 606 C C . ASP A 1 79 ? 2.309 11.608 -1.989 1.00 85.25 79 ASP A C 1
ATOM 608 O O . ASP A 1 79 ? 3.503 11.358 -1.815 1.00 85.25 79 ASP A O 1
ATOM 612 N N . ARG A 1 80 ? 1.885 12.226 -3.100 1.00 83.06 80 ARG A N 1
ATOM 613 C CA . ARG A 1 80 ? 2.786 12.650 -4.191 1.00 83.06 80 ARG A CA 1
ATOM 614 C C . ARG A 1 80 ? 3.869 13.645 -3.747 1.00 83.06 80 ARG A C 1
ATOM 616 O O . ARG A 1 80 ? 4.839 13.836 -4.469 1.00 83.06 80 ARG A O 1
ATOM 623 N N . LEU A 1 81 ? 3.706 14.279 -2.585 1.00 87.12 81 LEU A N 1
ATOM 624 C CA . LEU A 1 81 ? 4.670 15.200 -1.978 1.00 87.12 81 LEU A CA 1
ATOM 625 C C . LEU A 1 81 ? 5.538 14.509 -0.909 1.00 87.12 81 LEU A C 1
ATOM 627 O O . LEU A 1 81 ? 6.286 15.180 -0.200 1.00 87.12 81 LEU A O 1
ATOM 631 N N . GLY A 1 82 ? 5.432 13.185 -0.764 1.00 84.12 82 GLY A N 1
ATOM 632 C CA . GLY A 1 82 ? 6.184 12.386 0.201 1.00 84.12 82 GLY A CA 1
ATOM 633 C C . GLY A 1 82 ? 5.666 12.471 1.638 1.00 84.12 82 GLY A C 1
ATOM 634 O O . GLY A 1 82 ? 6.319 11.955 2.547 1.00 84.12 82 GLY A O 1
ATOM 635 N N . ARG A 1 83 ? 4.515 13.111 1.880 1.00 87.94 83 ARG A N 1
ATOM 636 C CA . ARG A 1 83 ? 3.963 13.274 3.232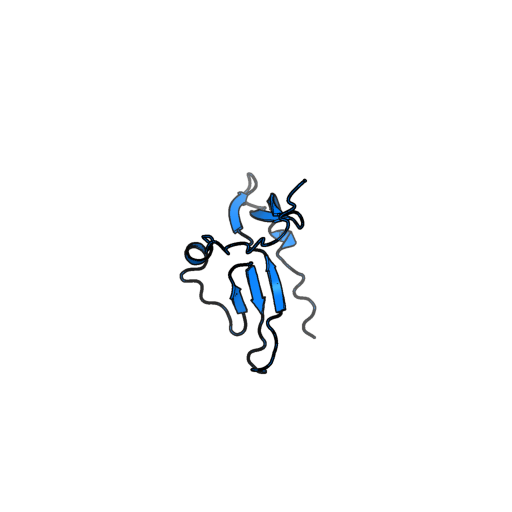 1.00 87.94 83 ARG A CA 1
ATOM 637 C C . ARG A 1 83 ? 3.187 12.029 3.625 1.00 87.94 83 ARG A C 1
ATOM 639 O O . ARG A 1 83 ? 2.349 11.560 2.859 1.00 87.94 83 ARG A O 1
ATOM 646 N N . LEU A 1 84 ? 3.429 11.531 4.835 1.00 88.25 84 LEU A N 1
ATOM 647 C CA . LEU A 1 84 ? 2.680 10.399 5.370 1.00 88.25 84 LEU A CA 1
ATOM 648 C C . LEU A 1 84 ? 1.209 10.791 5.562 1.00 88.25 84 LEU A C 1
ATOM 650 O O . LEU A 1 84 ? 0.893 11.807 6.188 1.00 88.25 84 LEU A O 1
ATOM 654 N N . LYS A 1 85 ? 0.316 9.979 5.011 1.00 89.12 85 LYS A N 1
ATOM 655 C CA . LYS A 1 85 ? -1.133 10.091 5.126 1.00 89.12 85 LYS A CA 1
ATOM 656 C C . LYS A 1 85 ? -1.680 8.849 5.794 1.00 89.12 85 LYS A C 1
ATOM 658 O O . LYS A 1 85 ? -1.153 7.755 5.618 1.00 89.12 85 LYS A O 1
ATOM 663 N N . LYS A 1 86 ? -2.751 9.060 6.551 1.00 91.38 86 LYS A N 1
ATOM 664 C CA . LYS A 1 86 ? -3.568 8.014 7.144 1.00 91.38 86 LYS A CA 1
ATOM 665 C C . LYS A 1 86 ? -4.977 8.163 6.606 1.00 91.38 86 LYS A C 1
ATOM 667 O O . LYS A 1 86 ? -5.544 9.253 6.687 1.00 91.38 86 LYS A O 1
ATOM 672 N N . TRP A 1 87 ? -5.522 7.092 6.058 1.00 87.75 87 TRP A N 1
ATOM 673 C CA . TRP A 1 87 ? -6.871 7.076 5.518 1.00 87.75 87 TRP A CA 1
ATOM 674 C C . TRP A 1 87 ? -7.585 5.807 5.960 1.00 87.75 87 TRP A C 1
ATOM 676 O O . TRP A 1 87 ? -7.044 4.715 5.831 1.00 87.75 87 TRP A O 1
ATOM 686 N N . VAL A 1 88 ? -8.790 5.954 6.506 1.00 87.69 88 VAL A N 1
ATOM 687 C CA . VAL A 1 88 ? -9.664 4.815 6.791 1.00 87.69 88 VAL A CA 1
ATOM 688 C C . VAL A 1 88 ? -10.370 4.466 5.485 1.00 87.69 88 VAL A C 1
ATOM 690 O O . VAL A 1 88 ? -11.232 5.220 5.039 1.00 87.69 88 VAL A O 1
ATOM 693 N N . MET A 1 89 ? -9.965 3.366 4.857 1.00 86.62 89 MET A N 1
ATOM 694 C CA . MET A 1 89 ? -10.567 2.833 3.640 1.00 86.62 89 MET A CA 1
ATOM 695 C C . MET A 1 89 ? -11.659 1.818 4.012 1.00 86.62 89 MET A C 1
ATOM 697 O O . MET A 1 89 ? -11.329 0.763 4.557 1.00 86.62 89 MET A O 1
ATOM 701 N N . PRO A 1 90 ? -12.946 2.093 3.735 1.00 81.56 90 PRO A N 1
ATOM 702 C CA . PRO A 1 90 ? -14.013 1.106 3.897 1.00 81.56 90 PRO A CA 1
ATOM 703 C C . PRO A 1 90 ? -13.750 -0.136 3.036 1.00 81.56 90 PRO A C 1
ATOM 705 O O . PRO A 1 90 ? -13.370 -0.004 1.871 1.00 81.56 90 PRO A O 1
ATOM 708 N N . ALA A 1 91 ? -13.968 -1.335 3.581 1.00 81.81 91 ALA A N 1
ATOM 709 C CA . ALA A 1 91 ? -13.733 -2.588 2.858 1.00 81.81 91 ALA A CA 1
ATOM 710 C C . ALA A 1 91 ? -14.625 -2.720 1.611 1.00 81.81 91 ALA A C 1
ATOM 712 O O . ALA A 1 91 ? -14.197 -3.280 0.606 1.00 81.81 91 ALA A O 1
ATOM 713 N N . GLU A 1 92 ? -15.818 -2.124 1.632 1.00 76.75 92 GLU A N 1
ATOM 714 C CA . GLU A 1 92 ? -16.726 -2.063 0.480 1.00 76.75 92 GLU A CA 1
ATOM 715 C C . GLU A 1 92 ? -16.099 -1.378 -0.745 1.00 76.75 92 GLU A C 1
ATOM 717 O O . GLU A 1 92 ? -16.433 -1.717 -1.875 1.00 76.75 92 GLU A O 1
ATOM 722 N N . LEU A 1 93 ? -15.152 -0.452 -0.543 1.00 75.94 93 LEU A N 1
ATOM 723 C CA . LEU A 1 93 ? -14.427 0.205 -1.636 1.00 75.94 93 LEU A CA 1
ATOM 724 C C . LEU A 1 93 ? -13.258 -0.635 -2.178 1.00 75.94 93 LEU A C 1
ATOM 726 O O . LEU A 1 93 ? -12.750 -0.330 -3.255 1.00 75.94 93 LEU A O 1
ATOM 730 N N . LEU A 1 94 ? -12.804 -1.658 -1.440 1.00 69.38 94 LEU A N 1
ATOM 731 C CA . LEU A 1 94 ? -11.775 -2.609 -1.891 1.00 69.38 94 LEU A CA 1
ATOM 732 C C . LEU A 1 94 ? -12.356 -3.737 -2.742 1.00 69.38 94 LEU A C 1
ATOM 734 O O . LEU A 1 94 ? -11.630 -4.339 -3.533 1.00 69.38 94 LEU A O 1
ATOM 738 N N . GLY A 1 95 ? -13.653 -4.012 -2.595 1.00 63.09 95 GLY A N 1
ATOM 739 C CA . GLY A 1 95 ? -14.406 -4.858 -3.509 1.00 63.09 95 GLY A CA 1
ATOM 740 C C . GLY A 1 95 ? -14.551 -4.158 -4.854 1.00 63.09 95 GLY A C 1
ATOM 741 O O . GLY A 1 95 ? -15.598 -3.593 -5.158 1.00 63.09 95 GLY A O 1
ATOM 742 N N . GLY A 1 96 ? -13.490 -4.155 -5.665 1.00 52.06 96 GLY A N 1
ATOM 743 C CA . GLY A 1 96 ? -13.619 -3.814 -7.075 1.00 52.06 96 GLY A CA 1
ATOM 744 C C . GLY A 1 96 ? -14.741 -4.664 -7.665 1.00 52.06 96 GLY A C 1
ATOM 745 O O . GLY A 1 96 ? -14.788 -5.868 -7.412 1.00 52.06 96 GLY A O 1
ATOM 746 N N . ARG A 1 97 ? -15.666 -4.047 -8.414 1.00 51.09 97 ARG A N 1
ATOM 747 C CA . ARG A 1 97 ? -16.620 -4.801 -9.235 1.00 51.09 97 ARG A CA 1
ATOM 748 C C . ARG A 1 97 ? -15.806 -5.822 -10.027 1.00 51.09 97 ARG A C 1
ATOM 750 O O . ARG A 1 97 ? -14.989 -5.421 -10.853 1.00 51.09 97 ARG A O 1
ATOM 757 N N . GLY A 1 98 ? -15.999 -7.112 -9.765 1.00 53.03 98 GLY A N 1
ATOM 758 C CA . GLY A 1 98 ? -15.350 -8.217 -10.481 1.00 53.03 98 GLY A CA 1
ATOM 759 C C . GLY A 1 98 ? -15.850 -8.361 -11.922 1.00 53.03 98 GLY A C 1
ATOM 760 O O . GLY A 1 98 ? -15.801 -9.445 -12.491 1.00 53.03 98 GLY A O 1
ATOM 761 N N . ASP A 1 99 ? -16.344 -7.273 -12.508 1.00 54.22 99 ASP A N 1
ATOM 762 C CA . ASP A 1 99 ? -17.258 -7.265 -13.638 1.00 54.22 99 ASP A CA 1
ATOM 763 C C . ASP A 1 99 ? -16.550 -6.764 -14.900 1.00 54.22 99 ASP A C 1
ATOM 765 O O . ASP A 1 99 ? -17.135 -6.004 -15.664 1.00 54.22 99 ASP A O 1
ATOM 769 N N . THR A 1 100 ? -15.272 -7.087 -15.129 1.00 50.28 100 THR A N 1
ATOM 770 C CA . THR A 1 100 ? -14.675 -6.9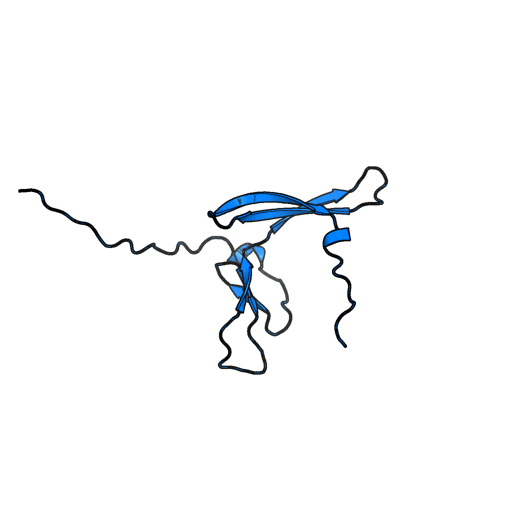63 -16.477 1.00 50.28 100 THR A CA 1
ATOM 771 C C . THR A 1 100 ? -13.390 -7.780 -16.634 1.00 50.28 100 THR A C 1
ATOM 773 O O . THR A 1 100 ? -12.290 -7.252 -16.762 1.00 50.28 100 THR A O 1
ATOM 776 N N . LEU A 1 101 ? -13.540 -9.101 -16.669 1.00 44.12 101 LEU A N 1
ATOM 777 C CA . LEU A 1 101 ? -12.712 -9.955 -17.521 1.00 44.12 101 LEU A CA 1
ATOM 778 C C . LEU A 1 101 ? -13.684 -10.709 -18.435 1.00 44.12 101 LEU A C 1
ATOM 780 O O . LEU A 1 101 ? -14.156 -11.791 -18.093 1.00 44.12 101 LEU A O 1
ATOM 784 N N . HIS A 1 102 ? -14.048 -10.060 -19.543 1.00 45.75 102 HIS A N 1
ATOM 785 C CA . HIS A 1 102 ? -14.738 -10.656 -20.687 1.00 45.75 102 HIS A CA 1
ATOM 786 C C . HIS A 1 102 ? -13.777 -10.698 -21.870 1.00 45.75 102 HIS A C 1
ATOM 788 O O . HIS A 1 102 ? -13.030 -9.705 -22.035 1.00 45.75 102 HIS A O 1
#

Radius of gyration: 19.71 Å; chains: 1; bounding box: 59×52×39 Å

Sequence (102 aa):
MSESNLVDGKAKFQKAQSDTFYKGVNLVEGFEIGVNGLFYKDPNNENAAPVPICSDLKVSAITCDTEANNWGYVLEFKDRLGRLKKWVMPAELLGGRGDTLH

Secondary structure (DSSP, 8-state):
----------------SGGGTSTT--PPTTEEEETTEEEE--TT-TTPPPEEEEE-EEEEEEEE-TTS--EEEEEEEE-TTS-EEEEEEEGGGTS-------

InterPro domains:
  IPR009270 Domain of unknown function DUF927 [PF06048] (36-99)

Organism: NCBI:txid2675054

Foldseek 3Di:
DDDDDDDDPPPPPDQDDPCVPCPPDDDDPQWDADSFGIWGAPPVDPPGDTHHDDGDKDFPDKDADPVSPWIWTWIWDADPVRDTDTDTGTVVVVPDPPPDPD

pLDDT: mean 72.71, std 20.6, range [27.73, 92.31]